Protein AF-A0A9P5JV78-F1 (afdb_monomer_lite)

Foldseek 3Di:
DDDDDDDDDDDDDDDDDDDDDDDDDDDDDDDDDDDDDDDDDDDDPPPVPPPPQPVVNVVVVVVVVVVVVVVVVVVLVVLVVLLVPADPVQRDDPPDDSVSSVVSSVVVVVVVVVVVVVVVVVVVVVVVVVVVVVVVVVVVVVVVVVVVVPDPPPPPPPDDDDDDDDDD

Radius of gyration: 45.65 Å; chains: 1; bounding box: 52×48×174 Å

Secondary structure (DSSP, 8-state):
---------------------------------------------------PPPHHHHHHHHHHHHHHHHHHHHHHHHHHHHHHTS-GGG---TTS-HHHHHHHHHHHHHHHHHHHHHHHHHHHHHHHHHHHHHHHHHHHHHHHHHHHTT------------------

pLDDT: mean 71.85, std 22.96, range [36.19, 98.44]

Organism: NCBI:txid152965

Structure (mmCIF, N/CA/C/O backbone):
data_AF-A0A9P5JV78-F1
#
_entry.id   AF-A0A9P5JV78-F1
#
loop_
_atom_site.group_PDB
_atom_site.id
_atom_site.type_symbol
_atom_site.label_atom_id
_atom_site.label_alt_id
_atom_site.label_comp_id
_atom_site.label_asym_id
_atom_site.label_entity_id
_atom_site.label_seq_id
_atom_site.pdbx_PDB_ins_code
_atom_site.Cartn_x
_atom_site.Cartn_y
_atom_site.Cartn_z
_atom_site.occupancy
_atom_site.B_iso_or_equiv
_atom_site.auth_seq_id
_atom_site.auth_comp_id
_atom_site.auth_asym_id
_atom_site.auth_atom_id
_atom_site.pdbx_PDB_model_num
ATOM 1 N N . MET A 1 1 ? 0.835 28.288 -0.088 1.00 43.12 1 MET A N 1
ATOM 2 C CA . MET A 1 1 ? 0.711 26.902 0.414 1.00 43.12 1 MET A CA 1
ATOM 3 C C . MET A 1 1 ? 1.786 26.704 1.473 1.00 43.12 1 MET A C 1
ATOM 5 O O . MET A 1 1 ? 2.951 26.593 1.125 1.00 43.12 1 MET A O 1
ATOM 9 N N . THR A 1 2 ? 1.430 26.810 2.752 1.00 43.59 2 THR A N 1
ATOM 10 C CA . THR A 1 2 ? 2.361 26.786 3.891 1.00 43.59 2 THR A CA 1
ATOM 11 C C . THR A 1 2 ? 2.423 25.383 4.494 1.00 43.59 2 THR A C 1
ATOM 13 O O . THR A 1 2 ? 1.419 24.860 4.972 1.00 43.59 2 THR A O 1
ATOM 16 N N . ALA A 1 3 ? 3.601 24.761 4.446 1.00 49.38 3 ALA A N 1
ATOM 17 C CA . ALA A 1 3 ? 3.876 23.482 5.089 1.00 49.38 3 ALA A CA 1
ATOM 18 C C . ALA A 1 3 ? 4.189 23.707 6.578 1.00 49.38 3 ALA A C 1
ATOM 20 O O . ALA A 1 3 ? 5.142 24.406 6.913 1.00 49.38 3 ALA A O 1
ATOM 21 N N . PHE A 1 4 ? 3.394 23.110 7.467 1.00 44.16 4 PHE A N 1
ATOM 22 C CA . PHE A 1 4 ? 3.697 23.018 8.896 1.00 44.16 4 PHE A CA 1
ATOM 23 C C . PHE A 1 4 ? 4.466 21.721 9.156 1.00 44.16 4 PHE A C 1
ATOM 25 O O . PHE A 1 4 ? 3.882 20.641 9.229 1.00 44.16 4 PHE A O 1
ATOM 32 N N . ILE A 1 5 ? 5.787 21.834 9.280 1.00 56.41 5 ILE A N 1
ATOM 33 C CA . ILE A 1 5 ? 6.654 20.775 9.799 1.00 56.41 5 ILE A CA 1
ATOM 34 C C . ILE A 1 5 ? 6.775 21.015 11.303 1.00 56.41 5 ILE A C 1
ATOM 36 O O . ILE A 1 5 ? 7.515 21.895 11.734 1.00 56.41 5 ILE A O 1
ATOM 40 N N . ASN A 1 6 ? 6.043 20.243 12.104 1.00 47.56 6 ASN A N 1
ATOM 41 C CA . ASN A 1 6 ? 6.278 20.192 13.542 1.00 47.56 6 ASN A CA 1
ATOM 42 C C . ASN A 1 6 ? 7.232 19.035 13.837 1.00 47.56 6 ASN A C 1
ATOM 44 O O . ASN A 1 6 ? 6.818 17.883 13.965 1.00 47.56 6 ASN A O 1
ATOM 48 N N . SER A 1 7 ? 8.514 19.370 13.940 1.00 47.97 7 SER A N 1
ATOM 49 C CA . SER A 1 7 ? 9.512 18.569 14.640 1.00 47.97 7 SER A CA 1
ATOM 50 C C . SER A 1 7 ? 9.182 18.567 16.134 1.00 47.97 7 SER A C 1
ATOM 52 O O . SER A 1 7 ? 9.011 19.631 16.726 1.00 47.97 7 SER A O 1
ATOM 54 N N . THR A 1 8 ? 9.119 17.394 16.761 1.00 50.38 8 THR A N 1
ATOM 55 C CA . THR A 1 8 ? 9.145 17.269 18.229 1.00 50.38 8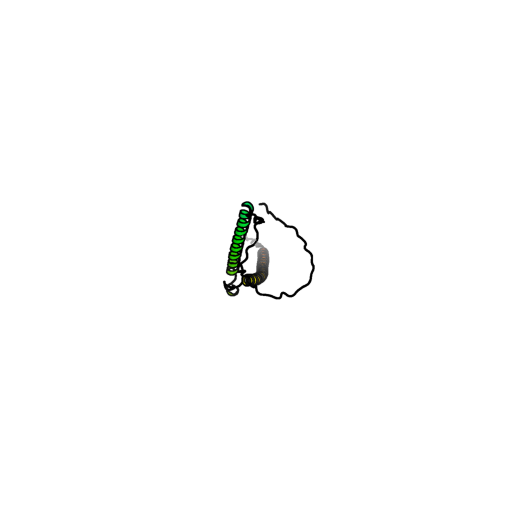 THR A CA 1
ATOM 56 C C . THR A 1 8 ? 10.503 16.740 18.687 1.00 50.38 8 THR A C 1
ATOM 58 O O . THR A 1 8 ? 11.042 15.846 18.029 1.00 50.38 8 THR A O 1
ATOM 61 N N . PRO A 1 9 ? 11.062 17.292 19.780 1.00 49.00 9 PRO A N 1
ATOM 62 C CA . PRO A 1 9 ? 12.412 17.003 20.236 1.00 49.00 9 PRO A CA 1
ATOM 63 C C . PRO A 1 9 ? 12.491 15.634 20.913 1.00 49.00 9 PRO A C 1
ATOM 65 O O . PRO A 1 9 ? 11.502 15.117 21.435 1.00 49.00 9 PRO A O 1
ATOM 68 N N . GLY A 1 10 ? 13.693 15.061 20.876 1.00 44.38 10 GLY A N 1
ATOM 69 C CA . GLY A 1 10 ? 14.031 13.854 21.610 1.00 44.38 10 GLY A CA 1
ATOM 70 C C . GLY A 1 10 ? 13.946 14.082 23.113 1.00 44.38 10 GLY A C 1
ATOM 71 O O . GLY A 1 10 ? 14.395 15.111 23.613 1.00 44.38 10 GLY A O 1
ATOM 72 N N . ASP A 1 11 ? 13.408 13.084 23.804 1.00 39.91 11 ASP A N 1
ATOM 73 C CA . ASP A 1 11 ? 13.566 12.940 25.240 1.00 39.91 11 ASP A CA 1
ATOM 74 C C . ASP A 1 11 ? 14.273 11.613 25.511 1.00 39.91 11 ASP A C 1
ATOM 76 O O . ASP A 1 11 ? 13.813 10.520 25.164 1.00 39.91 11 ASP A O 1
ATOM 80 N N . THR A 1 12 ? 15.464 11.768 26.062 1.00 47.22 12 THR A N 1
ATOM 81 C CA . THR A 1 12 ? 16.342 10.754 26.623 1.00 47.22 12 THR A CA 1
ATOM 82 C C . THR A 1 12 ? 15.670 10.054 27.797 1.00 47.22 12 THR A C 1
ATOM 84 O O . THR A 1 12 ? 15.262 10.717 28.744 1.00 47.22 12 THR A O 1
ATOM 87 N N . HIS A 1 13 ? 15.667 8.720 27.806 1.00 43.78 13 HIS A N 1
ATOM 88 C CA . HIS A 1 13 ? 15.640 7.976 29.062 1.00 43.78 13 HIS A CA 1
ATOM 89 C C . HIS A 1 13 ? 16.625 6.808 29.047 1.00 43.78 13 HIS A C 1
ATOM 91 O O . HIS A 1 13 ? 16.661 5.985 28.134 1.00 43.78 13 HIS A O 1
ATOM 97 N N . ASP A 1 14 ? 17.418 6.829 30.111 1.00 36.47 14 ASP A N 1
ATOM 98 C CA . ASP A 1 14 ? 18.463 5.935 30.571 1.00 36.47 14 ASP A CA 1
ATOM 99 C C . ASP A 1 14 ? 18.354 4.449 30.219 1.00 36.47 14 ASP A C 1
ATOM 101 O O . ASP A 1 14 ? 17.380 3.746 30.488 1.00 36.47 14 ASP A O 1
ATOM 105 N N . SER A 1 15 ? 19.490 3.947 29.749 1.00 46.12 15 SER A N 1
ATOM 106 C CA . SER A 1 15 ? 19.884 2.547 29.732 1.00 46.12 15 SER A CA 1
ATOM 107 C C . SER A 1 15 ? 20.357 2.068 31.114 1.00 46.12 15 SER A C 1
ATOM 109 O O . SER A 1 15 ? 21.439 2.444 31.561 1.00 46.12 15 SER A O 1
ATOM 111 N N . LYS A 1 16 ? 19.567 1.191 31.751 1.00 40.09 16 LYS A N 1
ATOM 112 C CA . LYS A 1 16 ? 19.903 0.170 32.784 1.00 40.09 16 LYS A CA 1
ATOM 113 C C . LYS A 1 16 ? 18.555 -0.470 33.181 1.00 40.09 16 LYS A C 1
ATOM 115 O O . LYS A 1 16 ? 17.596 0.259 33.362 1.00 40.09 16 LYS A O 1
ATOM 120 N N . THR A 1 17 ? 18.313 -1.778 33.257 1.00 40.22 17 THR A N 1
ATOM 121 C CA . THR A 1 17 ? 19.092 -2.903 33.789 1.00 40.22 17 THR A CA 1
ATOM 122 C C . THR A 1 17 ? 18.355 -4.219 33.441 1.00 40.22 17 THR A C 1
ATOM 124 O O . THR A 1 17 ? 17.133 -4.270 33.483 1.00 40.22 17 THR A O 1
ATOM 127 N N . ILE A 1 18 ? 19.127 -5.276 33.158 1.00 39.69 18 ILE A N 1
ATOM 128 C CA . ILE A 1 18 ? 18.987 -6.673 33.634 1.00 39.69 18 ILE A CA 1
ATOM 129 C C . ILE A 1 18 ? 17.634 -7.395 33.425 1.00 39.69 18 ILE A C 1
ATOM 131 O O . ILE A 1 18 ? 16.610 -7.090 34.030 1.00 39.69 18 ILE A O 1
ATOM 135 N N . GLY A 1 19 ? 17.688 -8.462 32.620 1.00 49.03 19 GLY A N 1
ATOM 136 C CA . GLY A 1 19 ? 16.590 -9.393 32.381 1.00 49.03 19 GLY A CA 1
ATOM 137 C C . GLY A 1 19 ? 16.169 -10.210 33.607 1.00 49.03 19 GLY A C 1
ATOM 138 O O . GLY A 1 19 ? 16.992 -10.646 34.408 1.00 49.03 19 GLY A O 1
ATOM 139 N N . VAL A 1 20 ? 14.862 -10.467 33.697 1.00 44.34 20 VAL A N 1
ATOM 140 C CA . VAL A 1 20 ? 14.235 -11.407 34.639 1.00 44.34 20 VAL A CA 1
ATOM 141 C C . VAL A 1 20 ? 13.130 -12.170 33.887 1.00 44.34 20 VAL A C 1
ATOM 143 O O . VAL A 1 20 ? 12.361 -11.547 33.147 1.00 44.34 20 VAL A O 1
ATOM 146 N N . PRO A 1 21 ? 13.020 -13.507 34.020 1.00 50.50 21 PRO A N 1
ATOM 147 C CA . PRO A 1 21 ? 12.065 -14.296 33.254 1.00 50.50 21 PRO A CA 1
ATOM 148 C C . PRO A 1 21 ? 10.629 -14.129 33.772 1.00 50.50 21 PRO A C 1
ATOM 150 O O . PRO A 1 21 ? 10.330 -14.217 34.962 1.00 50.50 21 PRO A O 1
ATOM 153 N N . ARG A 1 22 ? 9.706 -13.933 32.828 1.00 43.00 22 ARG A N 1
ATOM 154 C CA . ARG A 1 22 ? 8.271 -13.717 33.039 1.00 43.00 22 ARG A CA 1
ATOM 155 C C . ARG A 1 22 ? 7.547 -15.044 33.317 1.00 43.00 22 ARG A C 1
ATOM 157 O O . ARG A 1 22 ? 7.049 -15.681 32.391 1.00 43.00 22 ARG A O 1
ATOM 164 N N . ARG A 1 23 ? 7.437 -15.457 34.587 1.00 44.91 23 ARG A N 1
ATOM 165 C CA . ARG A 1 23 ? 6.486 -16.510 35.008 1.00 44.91 23 ARG A CA 1
ATOM 166 C C . ARG A 1 23 ? 5.054 -15.959 34.964 1.00 44.91 23 ARG A C 1
ATOM 168 O O . ARG A 1 23 ? 4.734 -14.980 35.629 1.00 44.91 23 ARG A O 1
ATOM 175 N N . ARG A 1 24 ? 4.193 -16.584 34.155 1.00 55.28 24 ARG A N 1
ATOM 176 C CA . ARG A 1 24 ? 2.749 -16.308 34.067 1.00 55.28 24 ARG A CA 1
ATOM 177 C C . ARG A 1 24 ? 2.024 -16.960 35.249 1.00 55.28 24 ARG A C 1
ATOM 179 O O . ARG A 1 24 ? 2.117 -18.172 35.410 1.00 55.28 24 ARG A O 1
ATOM 186 N N . THR A 1 25 ? 1.249 -16.190 36.007 1.00 51.72 25 THR A N 1
ATOM 187 C CA . THR A 1 25 ? 0.182 -16.707 36.883 1.00 51.72 25 THR A CA 1
ATOM 188 C C . THR A 1 25 ? -1.185 -16.213 36.382 1.00 51.72 25 THR A C 1
ATOM 190 O O . THR A 1 25 ? -1.265 -15.124 35.804 1.00 51.72 25 THR A O 1
ATOM 193 N N . PRO A 1 26 ? -2.261 -17.012 36.521 1.00 49.44 26 PRO A N 1
ATOM 194 C CA . PRO A 1 26 ? -3.597 -16.656 36.043 1.00 49.44 26 PRO A CA 1
ATOM 195 C C . PRO A 1 26 ? -4.304 -15.687 37.013 1.00 49.44 26 PRO A C 1
ATOM 197 O O . PRO A 1 26 ? -4.037 -15.723 38.216 1.00 49.44 26 PRO A O 1
ATOM 200 N N . PRO A 1 27 ? -5.234 -14.832 36.540 1.00 50.34 27 PRO A N 1
ATOM 201 C CA . PRO A 1 27 ? -5.924 -13.884 37.405 1.00 50.34 27 PRO A CA 1
ATOM 202 C C . PRO A 1 27 ? -7.014 -14.592 38.224 1.00 50.34 27 PRO A C 1
ATOM 204 O O . PRO A 1 27 ? -8.099 -14.890 37.725 1.00 50.34 27 PRO A O 1
ATOM 207 N N . THR A 1 28 ? -6.761 -14.836 39.511 1.00 47.31 28 THR A N 1
ATOM 208 C CA . THR A 1 28 ? -7.809 -15.237 40.460 1.00 47.31 28 THR A CA 1
ATOM 209 C C . THR A 1 28 ? -8.733 -14.055 40.752 1.00 47.31 28 THR A C 1
ATOM 211 O O . THR A 1 28 ? -8.374 -13.111 41.456 1.00 47.31 28 THR A O 1
ATOM 214 N N . ARG A 1 29 ? -9.951 -14.130 40.214 1.00 54.12 29 ARG A N 1
ATOM 215 C CA . ARG A 1 29 ? -11.089 -13.249 40.495 1.00 54.12 29 ARG A CA 1
ATOM 216 C C . ARG A 1 29 ? -11.516 -13.406 41.962 1.00 54.12 29 ARG A C 1
ATOM 218 O O . ARG A 1 29 ? -12.263 -14.323 42.287 1.00 54.12 29 ARG A O 1
ATOM 225 N N . LYS A 1 30 ? -11.078 -12.513 42.856 1.00 57.41 30 LYS A N 1
ATOM 226 C CA . LYS A 1 30 ? -11.622 -12.451 44.223 1.00 57.41 30 LYS A CA 1
ATOM 227 C C . LYS A 1 30 ? -12.958 -11.703 44.219 1.00 57.41 30 LYS A C 1
ATOM 229 O O . LYS A 1 30 ? -12.996 -10.479 44.176 1.00 57.41 30 LYS A O 1
ATOM 234 N N . ARG A 1 31 ? -14.063 -12.454 44.267 1.00 55.94 31 ARG A N 1
ATOM 235 C CA . ARG A 1 31 ? -15.332 -11.980 44.845 1.00 55.94 31 ARG A CA 1
ATOM 236 C C . ARG A 1 31 ? -15.124 -11.908 46.363 1.00 55.94 31 ARG A C 1
ATOM 238 O O . ARG A 1 31 ? -14.839 -12.937 46.964 1.00 55.94 31 ARG A O 1
ATOM 245 N N . LYS A 1 32 ? -15.242 -10.729 46.979 1.00 50.78 32 LYS A N 1
ATOM 246 C CA . LYS A 1 32 ? -15.434 -10.617 48.434 1.00 50.78 32 LYS A CA 1
ATOM 247 C C . LYS A 1 32 ? -16.939 -10.545 48.686 1.00 50.78 32 LYS A C 1
ATOM 249 O O . LYS A 1 32 ? -17.545 -9.503 48.487 1.00 50.78 32 LYS A O 1
ATOM 254 N N . ALA A 1 33 ? -17.517 -11.681 49.056 1.00 53.06 33 ALA A N 1
ATOM 255 C CA . ALA A 1 33 ? -18.734 -11.740 49.849 1.00 53.06 33 ALA A CA 1
ATOM 256 C C . ALA A 1 33 ? -18.274 -12.105 51.261 1.00 53.06 33 ALA A C 1
ATOM 258 O O . ALA A 1 33 ? -17.732 -13.190 51.452 1.00 53.06 33 ALA A O 1
ATOM 259 N N . SER A 1 34 ? -18.378 -11.165 52.196 1.00 44.81 34 SER A N 1
ATOM 260 C CA . SER A 1 34 ? -18.298 -11.422 53.635 1.00 44.81 34 SER A CA 1
ATOM 261 C C . SER A 1 34 ? -18.700 -10.140 54.358 1.00 44.81 34 SER A C 1
ATOM 263 O O . SER A 1 34 ? -17.846 -9.371 54.787 1.00 44.81 34 SER A O 1
ATOM 265 N N . GLU A 1 35 ? -20.002 -9.900 54.444 1.00 47.03 35 GLU A N 1
ATOM 266 C CA . GLU A 1 35 ? -20.580 -8.996 55.434 1.00 47.03 35 GLU A CA 1
ATOM 267 C C . GLU A 1 35 ? -21.592 -9.829 56.218 1.00 47.03 35 GLU A C 1
ATOM 269 O O . GLU A 1 35 ? -22.734 -10.022 55.813 1.00 47.03 35 GLU A O 1
ATOM 274 N N . MET A 1 36 ? -21.105 -10.444 57.289 1.00 55.19 36 MET A N 1
ATOM 275 C CA . MET A 1 36 ? -21.928 -11.032 58.328 1.00 55.19 36 MET A CA 1
ATOM 276 C C . MET A 1 36 ? -21.292 -10.674 59.668 1.00 55.19 36 MET A C 1
ATOM 278 O O . MET A 1 36 ? -20.165 -11.077 59.943 1.00 55.19 36 MET A O 1
ATOM 282 N N . LEU A 1 37 ? -22.102 -9.979 60.472 1.00 48.78 37 LEU A N 1
ATOM 283 C CA . LEU A 1 37 ? -22.044 -9.813 61.927 1.00 48.78 37 LEU A CA 1
ATOM 284 C C . LEU A 1 37 ? -21.088 -8.753 62.492 1.00 48.78 37 LEU A C 1
ATOM 286 O O . LEU A 1 37 ? -19.875 -8.835 62.345 1.00 48.78 37 LEU A O 1
ATOM 290 N N . GLY A 1 38 ? -21.667 -7.862 63.303 1.00 36.38 38 GLY A N 1
ATOM 291 C CA . GLY A 1 38 ? -21.007 -7.389 64.521 1.00 36.38 38 GLY A CA 1
ATOM 292 C C . GLY A 1 38 ? -21.143 -5.899 64.794 1.00 36.38 38 GLY A C 1
ATOM 293 O O . GLY A 1 38 ? -20.406 -5.099 64.239 1.00 36.38 38 GLY A O 1
ATOM 294 N N . ALA A 1 39 ? -22.065 -5.553 65.688 1.00 49.94 39 ALA A N 1
ATOM 295 C C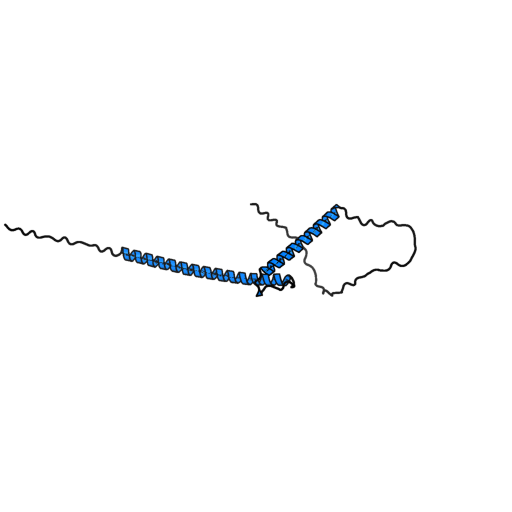A . ALA A 1 39 ? -22.286 -4.223 66.242 1.00 49.94 39 ALA A CA 1
ATOM 296 C C . ALA A 1 39 ? -21.033 -3.595 66.890 1.00 49.94 39 ALA A C 1
ATOM 298 O O . ALA A 1 39 ? -20.288 -4.279 67.590 1.00 49.94 39 ALA A O 1
ATOM 299 N N . GLY A 1 40 ? -20.876 -2.273 66.747 1.00 37.84 40 GLY A N 1
ATOM 300 C CA . GLY A 1 40 ? -19.942 -1.490 67.558 1.00 37.84 40 GLY A CA 1
ATOM 301 C C . GLY A 1 40 ? -19.748 -0.037 67.109 1.00 37.84 40 GLY A C 1
ATOM 302 O O . GLY A 1 40 ? -19.030 0.219 66.151 1.00 37.84 40 GLY A O 1
ATOM 303 N N . THR A 1 41 ? -20.268 0.893 67.922 1.00 36.19 41 THR A N 1
ATOM 304 C CA . THR A 1 41 ? -19.869 2.314 68.111 1.00 36.19 41 THR A CA 1
ATOM 305 C C . THR A 1 41 ? -20.256 3.390 67.065 1.00 36.19 41 THR A C 1
ATOM 307 O O . THR A 1 41 ? -19.929 3.256 65.889 1.00 36.19 41 THR A O 1
ATOM 310 N N . PRO A 1 42 ? -20.896 4.509 67.491 1.00 48.75 42 PRO A N 1
ATOM 311 C CA . PRO A 1 42 ? -21.182 5.665 66.645 1.00 48.75 42 PRO A CA 1
ATOM 312 C C . PRO A 1 42 ? -20.004 6.649 66.691 1.00 48.75 42 PRO A C 1
ATOM 314 O O . PRO A 1 42 ? -19.597 7.075 67.769 1.00 48.75 42 PRO A O 1
ATOM 317 N N . GLY A 1 43 ? -19.467 7.037 65.537 1.00 41.41 43 GLY A N 1
ATOM 318 C CA . GLY A 1 43 ? -18.484 8.122 65.475 1.00 41.41 43 GLY A CA 1
ATOM 319 C C . GLY A 1 43 ? -17.340 7.863 64.511 1.00 41.41 43 GLY A C 1
ATOM 320 O O . GLY A 1 43 ? -16.285 7.390 64.910 1.00 41.41 43 GLY A O 1
ATOM 321 N N . SER A 1 44 ? -17.566 8.195 63.244 1.00 38.22 44 SER A N 1
ATOM 322 C CA . SER A 1 44 ? -16.597 8.808 62.327 1.00 38.22 44 SER A CA 1
ATOM 323 C C . SER A 1 44 ? -17.263 8.805 60.955 1.00 38.22 44 SER A C 1
ATOM 325 O O . SER A 1 44 ? -17.107 7.898 60.138 1.00 38.22 44 SER A O 1
ATOM 327 N N . GLU A 1 45 ? -18.092 9.821 60.736 1.00 46.41 45 GLU A N 1
ATOM 328 C CA . GLU A 1 45 ? -18.481 10.260 59.400 1.00 46.41 45 GLU A CA 1
ATOM 329 C C . GLU A 1 45 ? -17.243 10.882 58.733 1.00 46.41 45 GLU A C 1
ATOM 331 O O . GLU A 1 45 ? -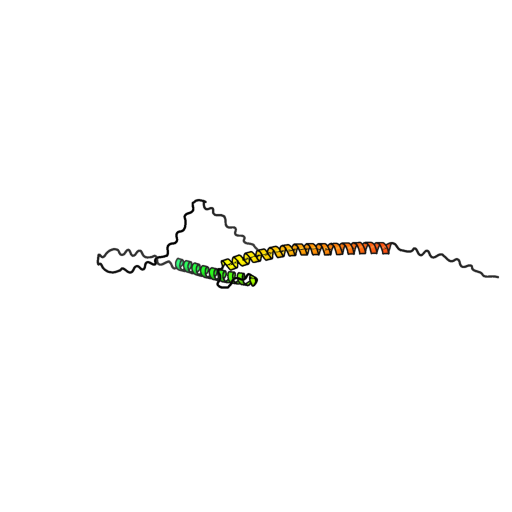17.172 12.083 58.537 1.00 46.41 45 GLU A O 1
ATOM 336 N N . ASP A 1 46 ? -16.250 10.063 58.398 1.00 44.34 46 ASP A N 1
ATOM 337 C CA . ASP A 1 46 ? -15.269 10.384 57.364 1.00 44.34 46 ASP A CA 1
ATOM 338 C C . ASP A 1 46 ? -15.408 9.326 56.270 1.00 44.34 46 ASP A C 1
ATOM 340 O O . ASP A 1 46 ? -14.485 8.603 55.885 1.00 44.34 46 ASP A O 1
ATOM 344 N N . ARG A 1 47 ? -16.627 9.258 55.713 1.00 48.69 47 ARG A N 1
ATOM 345 C CA . ARG A 1 47 ? -16.779 8.968 54.288 1.00 48.69 47 ARG A CA 1
ATOM 346 C C . ARG A 1 47 ? -15.993 10.058 53.576 1.00 48.69 47 ARG A C 1
ATOM 348 O O . ARG A 1 47 ? -16.546 11.101 53.244 1.00 48.69 47 ARG A O 1
ATOM 355 N N . VAL A 1 48 ? -14.699 9.805 53.376 1.00 45.72 48 VAL A N 1
ATOM 356 C CA . VAL A 1 48 ? -13.852 10.531 52.438 1.00 45.72 48 VAL A CA 1
ATOM 357 C C . VAL A 1 48 ? -14.659 10.597 51.158 1.00 45.72 48 VAL A C 1
ATOM 359 O O . VAL A 1 48 ? -14.847 9.584 50.478 1.00 45.72 48 VAL A O 1
ATOM 362 N N . LEU A 1 49 ? -15.235 11.776 50.931 1.00 49.69 49 LEU A N 1
ATOM 363 C CA . LEU A 1 49 ? -16.020 12.115 49.768 1.00 49.69 49 LEU A CA 1
ATOM 364 C C . LEU A 1 49 ? -15.155 11.707 48.590 1.00 49.69 49 LEU A C 1
ATOM 366 O O . LEU A 1 49 ? -14.137 12.339 48.314 1.00 49.69 49 LEU A O 1
ATOM 370 N N . SER A 1 50 ? -15.508 10.590 47.950 1.00 54.28 50 SER A N 1
ATOM 371 C CA . SER A 1 50 ? -14.989 10.284 46.629 1.00 54.28 50 SER A CA 1
ATOM 372 C C . SER A 1 50 ? -15.314 11.534 45.826 1.00 54.28 50 SER A C 1
ATOM 374 O O . SER A 1 50 ? -16.506 11.838 45.726 1.00 54.28 50 SER A O 1
ATOM 376 N N . PRO A 1 51 ? -14.318 12.328 45.386 1.00 65.88 51 PRO A N 1
ATOM 377 C CA . PRO A 1 51 ? -14.626 13.581 44.732 1.00 65.88 51 PRO A CA 1
ATOM 378 C C . PRO A 1 51 ? -15.441 13.203 43.507 1.00 65.88 51 PRO A C 1
ATOM 380 O O . PRO A 1 51 ? -14.930 12.520 42.614 1.00 65.88 51 PRO A O 1
ATOM 383 N N . GLU A 1 52 ? -16.725 13.564 43.519 1.00 64.56 52 GLU A N 1
ATOM 384 C CA . GLU A 1 52 ? -17.586 13.498 42.348 1.00 64.56 52 GLU A CA 1
ATOM 385 C C . GLU A 1 52 ? -16.763 14.143 41.230 1.00 64.56 52 GLU A C 1
ATOM 387 O O . GLU A 1 52 ? -16.301 15.281 41.394 1.00 64.56 52 GLU A O 1
ATOM 392 N N . PRO A 1 53 ? -16.406 13.387 40.176 1.00 63.09 53 PRO A N 1
ATOM 393 C CA . PRO A 1 53 ? -15.491 13.891 39.174 1.00 63.09 53 PRO A CA 1
ATOM 394 C C . PRO A 1 53 ? -16.134 15.141 38.603 1.00 63.09 53 PRO A C 1
ATOM 396 O O . PRO A 1 53 ? -17.213 15.055 38.018 1.00 63.09 53 PRO A O 1
ATOM 399 N N . SER A 1 54 ? -15.479 16.287 38.797 1.00 77.62 54 SER A N 1
ATOM 400 C CA . SER A 1 54 ? -16.020 17.570 38.365 1.00 77.62 54 SER A CA 1
ATOM 401 C C . SER A 1 54 ? -16.490 17.462 36.915 1.00 77.62 54 SER A C 1
ATOM 403 O O . SER A 1 54 ? -15.893 16.745 36.099 1.00 77.62 54 SER A O 1
ATOM 405 N N . GLU A 1 55 ? -17.570 18.157 36.559 1.00 77.94 55 GLU A N 1
ATOM 406 C CA . GLU A 1 55 ? -18.140 18.051 35.212 1.00 77.94 55 GLU A CA 1
ATOM 407 C C . GLU A 1 55 ? -17.095 18.288 34.104 1.00 77.94 55 GLU A C 1
ATOM 409 O O . GLU A 1 55 ? -17.186 17.722 33.010 1.00 77.94 55 GLU A O 1
ATOM 414 N N . SER A 1 56 ? -16.067 19.094 34.391 1.00 80.38 56 SER A N 1
ATOM 415 C CA . SER A 1 56 ? -14.931 19.341 33.503 1.00 80.38 56 SER A CA 1
ATOM 416 C C . SER A 1 56 ? -14.047 18.098 33.308 1.00 80.38 56 SER A C 1
ATOM 418 O O . SER A 1 56 ? -13.678 17.776 32.171 1.00 80.38 56 SER A O 1
ATOM 420 N N . GLU A 1 57 ? -13.765 17.329 34.363 1.00 88.06 57 GLU A N 1
ATOM 421 C CA . GLU A 1 57 ? -13.082 16.040 34.257 1.00 88.06 57 GLU A CA 1
ATOM 422 C C . GLU A 1 57 ? -13.922 14.990 33.531 1.00 88.06 57 GLU A C 1
ATOM 424 O O . GLU A 1 57 ? -13.385 14.229 32.716 1.00 88.06 57 GLU A O 1
ATOM 429 N N . ALA A 1 58 ? -15.227 14.938 33.803 1.00 89.88 58 ALA A N 1
ATOM 430 C CA . ALA A 1 58 ? -16.140 14.004 33.152 1.00 89.88 58 ALA A CA 1
ATOM 431 C C . ALA A 1 58 ? -16.184 14.246 31.632 1.00 89.88 58 ALA A C 1
ATOM 433 O O . ALA A 1 58 ? -15.993 13.309 30.845 1.00 89.88 58 ALA A O 1
ATOM 434 N N . LYS A 1 59 ? -16.304 15.512 31.206 1.00 93.00 59 LYS A N 1
ATOM 435 C CA . LYS A 1 59 ? -16.246 15.928 29.792 1.00 93.00 59 LYS A CA 1
ATOM 436 C C . LYS A 1 59 ? -14.898 15.581 29.147 1.00 93.00 59 LYS A C 1
ATOM 438 O O . LYS A 1 59 ? -14.864 15.029 28.043 1.00 93.00 59 LYS A O 1
ATOM 443 N N . LYS A 1 60 ? -13.774 15.808 29.841 1.00 95.00 60 LYS A N 1
ATOM 444 C CA . LYS A 1 60 ? -12.427 15.440 29.355 1.00 95.00 60 LYS A CA 1
ATOM 445 C C . LYS A 1 60 ? -12.269 13.924 29.183 1.00 95.00 60 LYS A C 1
ATOM 447 O O . LYS A 1 60 ? -11.769 13.467 28.150 1.00 95.00 60 LYS A O 1
ATOM 452 N N . LYS A 1 61 ? -12.723 13.130 30.158 1.00 94.88 61 LYS A N 1
ATOM 453 C CA . LYS A 1 61 ? -12.713 11.655 30.107 1.00 94.88 61 LYS A CA 1
ATOM 454 C C . LYS A 1 61 ? -13.598 11.138 28.969 1.00 94.88 61 LYS A C 1
ATOM 456 O O . LYS A 1 61 ? -13.183 10.224 28.253 1.00 94.88 61 LYS A O 1
ATOM 461 N N . TYR A 1 62 ? -14.769 11.742 28.758 1.00 94.88 62 TYR A N 1
ATOM 462 C CA . TYR A 1 62 ? -15.658 11.418 27.642 1.00 94.88 62 TYR A CA 1
ATOM 463 C C . TYR A 1 62 ? -15.003 11.701 26.285 1.00 94.88 62 TYR A C 1
ATOM 465 O O . TYR A 1 62 ? -14.889 10.787 25.468 1.00 94.88 62 TYR A O 1
ATOM 473 N N . LYS A 1 63 ? -14.470 12.913 26.074 1.00 97.44 63 LYS A N 1
ATOM 474 C CA . LYS A 1 63 ? -13.760 13.279 24.835 1.00 97.44 63 LYS A CA 1
ATOM 475 C C . LYS A 1 63 ? -12.593 12.331 24.556 1.00 97.44 63 LYS A C 1
ATOM 477 O O . LYS A 1 63 ? -12.447 11.845 23.438 1.00 97.44 63 LYS A O 1
ATOM 482 N N . LYS A 1 64 ? -11.804 11.981 25.580 1.00 97.56 64 LYS A N 1
ATOM 483 C CA . LYS A 1 64 ? -10.721 10.992 25.453 1.00 97.56 64 LYS A CA 1
ATOM 484 C C . LYS A 1 64 ? -11.249 9.622 25.017 1.00 97.56 64 LYS A C 1
ATOM 486 O O . LYS A 1 64 ? -10.694 9.026 24.098 1.00 97.56 64 LYS A O 1
ATOM 491 N N . LYS A 1 65 ? -12.325 9.123 25.635 1.00 97.56 65 LYS A N 1
ATOM 492 C CA . LYS A 1 65 ? -12.955 7.846 25.248 1.00 97.56 65 LYS A CA 1
ATOM 493 C C . LYS A 1 65 ? -13.474 7.881 23.810 1.00 97.56 65 LYS A C 1
ATOM 495 O O . LYS A 1 65 ? -13.283 6.908 23.084 1.00 97.56 65 LYS A O 1
ATOM 500 N N . MET A 1 66 ? -14.095 8.984 23.401 1.00 97.94 66 MET A N 1
ATOM 501 C CA . MET A 1 66 ? -14.592 9.179 22.040 1.00 97.94 66 MET A CA 1
ATOM 502 C C . MET A 1 66 ? -13.445 9.165 21.022 1.00 97.94 66 MET A C 1
ATOM 504 O O . MET A 1 66 ? -13.490 8.393 20.067 1.00 97.94 66 MET A O 1
ATOM 508 N N . ASN A 1 67 ? -12.367 9.906 21.282 1.00 98.06 67 ASN A N 1
ATOM 509 C CA . ASN A 1 67 ? -11.183 9.923 20.420 1.00 98.06 67 ASN A CA 1
ATOM 510 C C . ASN A 1 67 ? -10.542 8.534 20.297 1.00 98.06 67 ASN A C 1
ATOM 512 O O . ASN A 1 67 ? -10.180 8.112 19.203 1.00 98.06 67 ASN A O 1
ATOM 516 N N . VAL A 1 68 ? -10.457 7.778 21.398 1.00 98.25 68 VAL A N 1
ATOM 517 C CA . VAL A 1 68 ? -9.946 6.398 21.370 1.00 98.25 68 VAL A CA 1
ATOM 518 C C . VAL A 1 68 ? -10.833 5.487 20.517 1.00 98.25 68 VAL A C 1
ATOM 520 O O . VAL A 1 68 ? -10.310 4.633 19.804 1.00 98.25 68 VAL A O 1
ATOM 523 N N . ARG A 1 69 ? -12.163 5.644 20.562 1.00 98.12 69 ARG A N 1
ATOM 524 C CA . ARG A 1 69 ? -13.074 4.882 19.690 1.00 98.12 69 ARG A CA 1
ATOM 525 C C . ARG A 1 69 ? -12.848 5.221 18.221 1.00 98.12 69 ARG A C 1
ATOM 527 O O . ARG A 1 69 ? -12.737 4.299 17.420 1.00 98.12 69 ARG A O 1
ATOM 534 N N . HIS A 1 70 ? -12.727 6.506 17.895 1.00 98.44 70 HIS A N 1
ATOM 535 C CA . HIS A 1 70 ? -12.479 6.947 16.525 1.00 98.44 70 HIS A CA 1
ATOM 536 C C . HIS A 1 70 ? -11.152 6.400 15.986 1.00 98.44 70 HIS A C 1
ATOM 538 O O . HIS A 1 70 ? -11.134 5.776 14.931 1.00 98.44 70 HIS A O 1
ATOM 544 N N . TYR A 1 71 ? -10.077 6.498 16.773 1.00 98.25 71 TYR A N 1
ATOM 545 C CA . TYR A 1 71 ? -8.777 5.930 16.410 1.00 98.25 71 TYR A CA 1
ATOM 546 C C . TYR A 1 71 ? -8.844 4.413 16.175 1.00 98.25 71 TYR A C 1
ATOM 548 O O . TYR A 1 71 ? -8.267 3.886 15.226 1.00 98.25 71 TYR A O 1
ATOM 556 N N . ARG A 1 72 ? -9.582 3.679 17.019 1.00 97.94 72 ARG A N 1
ATOM 557 C CA . ARG A 1 72 ? -9.765 2.229 16.847 1.00 97.94 72 ARG A CA 1
ATOM 558 C C . ARG A 1 72 ? -10.550 1.882 15.584 1.00 97.94 72 ARG A C 1
ATOM 560 O O . ARG A 1 72 ? -10.219 0.875 14.964 1.00 97.94 72 ARG A O 1
ATOM 567 N N . ALA A 1 73 ? -11.562 2.675 15.236 1.00 97.94 73 ALA A N 1
ATOM 568 C CA . ALA A 1 73 ? -12.331 2.504 14.007 1.00 97.94 73 ALA A CA 1
ATOM 569 C C . ALA A 1 73 ? -11.448 2.761 12.778 1.00 97.94 73 ALA A C 1
ATOM 571 O O . ALA A 1 73 ? -11.283 1.859 11.965 1.00 97.94 73 ALA A O 1
ATOM 572 N N . GLN A 1 74 ? -10.741 3.895 12.735 1.00 97.94 74 GLN A N 1
ATOM 573 C CA . GLN A 1 74 ? -9.789 4.208 11.662 1.00 97.94 74 GLN A CA 1
ATOM 574 C C . GLN A 1 74 ? -8.727 3.113 11.488 1.00 97.94 74 GLN A C 1
ATOM 576 O O . GLN A 1 74 ? -8.467 2.664 10.379 1.00 97.94 74 GLN A O 1
ATOM 581 N N . ASN A 1 75 ? -8.152 2.610 12.585 1.00 97.00 75 ASN A N 1
ATOM 582 C CA . ASN A 1 75 ? -7.172 1.521 12.534 1.00 97.00 75 ASN A CA 1
ATOM 583 C C . ASN A 1 75 ? -7.788 0.146 12.189 1.00 97.00 75 ASN A C 1
ATOM 585 O O . ASN A 1 75 ? -7.076 -0.827 11.933 1.00 97.00 75 ASN A O 1
ATOM 589 N N . LYS A 1 76 ? -9.111 -0.012 12.262 1.00 95.94 76 LYS A N 1
ATOM 590 C CA . LYS A 1 76 ? -9.795 -1.198 11.733 1.00 95.94 76 LYS A CA 1
ATOM 591 C C . LYS A 1 76 ? -9.943 -1.064 10.218 1.00 95.94 76 LYS A C 1
ATOM 593 O O . LYS A 1 76 ? -9.577 -1.992 9.501 1.00 95.94 76 LYS A O 1
ATOM 598 N N . ASP A 1 77 ? -10.395 0.096 9.760 1.00 97.00 77 ASP A N 1
ATOM 599 C CA . ASP A 1 77 ? -10.635 0.372 8.346 1.00 97.00 77 ASP A CA 1
ATOM 600 C C . ASP A 1 77 ? -9.322 0.356 7.555 1.0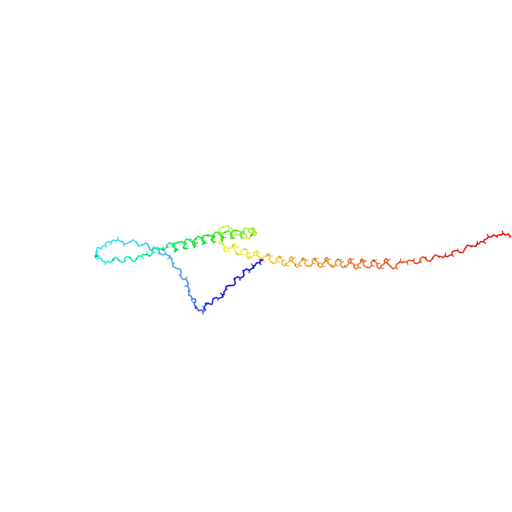0 97.00 77 ASP A C 1
ATOM 602 O O . ASP A 1 77 ? -9.221 -0.345 6.553 1.00 97.00 77 ASP A O 1
ATOM 606 N N . ALA A 1 78 ? -8.266 0.993 8.072 1.00 97.00 78 ALA A N 1
ATOM 607 C CA . ALA A 1 78 ? -6.938 0.992 7.457 1.00 97.00 78 ALA A CA 1
ATOM 608 C C . ALA A 1 78 ? -6.356 -0.423 7.293 1.00 97.00 78 ALA A C 1
ATOM 610 O O . ALA A 1 78 ? -5.780 -0.745 6.259 1.00 97.00 78 ALA A O 1
ATOM 611 N N . MET A 1 79 ? -6.536 -1.302 8.285 1.00 96.62 79 MET A N 1
ATOM 612 C CA . MET A 1 79 ? -6.072 -2.693 8.184 1.00 96.62 79 MET A CA 1
ATOM 613 C C . MET A 1 79 ? -6.882 -3.510 7.175 1.00 96.62 79 MET A C 1
ATOM 615 O O . MET A 1 79 ? -6.347 -4.445 6.585 1.00 96.62 79 MET A O 1
ATOM 619 N N . THR A 1 80 ? -8.155 -3.163 6.990 1.00 95.44 80 THR A N 1
ATOM 620 C CA . THR A 1 80 ? -9.021 -3.790 5.986 1.00 95.44 80 THR A CA 1
ATOM 621 C C . THR A 1 80 ? -8.578 -3.359 4.590 1.00 95.44 80 THR A C 1
ATOM 623 O O . THR A 1 80 ? -8.251 -4.209 3.772 1.00 95.44 80 THR A O 1
ATOM 626 N N . GLN A 1 81 ? -8.397 -2.053 4.371 1.00 96.88 81 GLN A N 1
ATOM 627 C CA . GLN A 1 81 ? -7.868 -1.507 3.117 1.00 96.88 81 GLN A CA 1
ATOM 628 C C . GLN A 1 81 ? -6.496 -2.090 2.764 1.00 96.88 81 GLN A C 1
ATOM 630 O O . GLN A 1 81 ? -6.268 -2.484 1.623 1.00 96.88 81 GLN A O 1
ATOM 635 N N . LEU A 1 82 ? -5.593 -2.196 3.747 1.00 96.81 82 LEU A N 1
ATOM 636 C CA . LEU A 1 82 ? -4.277 -2.795 3.536 1.00 96.81 82 LEU A CA 1
ATOM 637 C C . LEU A 1 82 ? -4.391 -4.243 3.055 1.00 96.81 82 LEU A C 1
ATOM 639 O O . LEU A 1 82 ? -3.656 -4.641 2.162 1.00 96.81 82 LEU A O 1
ATOM 643 N N . ARG A 1 83 ? -5.313 -5.024 3.628 1.00 96.62 83 ARG A N 1
ATOM 644 C CA . ARG A 1 83 ? -5.565 -6.411 3.222 1.00 96.62 83 ARG A CA 1
ATOM 645 C C . ARG A 1 83 ? -6.129 -6.490 1.806 1.00 96.62 83 ARG A C 1
ATOM 647 O O . ARG A 1 83 ? -5.721 -7.354 1.032 1.00 96.62 83 ARG A O 1
ATOM 654 N N . ASP A 1 84 ? -7.056 -5.606 1.475 1.00 95.88 84 ASP A N 1
ATOM 655 C CA . ASP A 1 84 ? -7.730 -5.611 0.180 1.00 95.88 84 ASP A CA 1
ATOM 656 C C . ASP A 1 84 ? -6.782 -5.185 -0.951 1.00 95.88 84 ASP A C 1
ATOM 658 O O . ASP A 1 84 ? -6.872 -5.719 -2.054 1.00 95.88 84 ASP A O 1
ATOM 662 N N . ALA A 1 85 ? -5.797 -4.332 -0.659 1.00 96.94 85 ALA A N 1
ATOM 663 C CA . ALA A 1 85 ? -4.733 -3.963 -1.593 1.00 96.94 85 ALA A CA 1
ATOM 664 C C . ALA A 1 85 ? -3.723 -5.094 -1.885 1.00 96.94 85 ALA A C 1
ATOM 666 O O . ALA A 1 85 ? -2.954 -4.987 -2.840 1.00 96.94 85 ALA A O 1
ATOM 667 N N . LEU A 1 86 ? -3.696 -6.166 -1.081 1.00 97.06 86 LEU A N 1
ATOM 668 C CA . LEU A 1 86 ? -2.807 -7.305 -1.327 1.00 97.06 86 LEU A CA 1
ATOM 669 C C . LEU A 1 86 ? -3.314 -8.176 -2.478 1.00 97.06 86 LEU A C 1
ATOM 671 O O . LEU A 1 86 ? -4.528 -8.375 -2.599 1.00 97.06 86 LEU A O 1
ATOM 675 N N . PRO A 1 87 ? -2.399 -8.771 -3.266 1.00 97.12 87 PRO A N 1
ATOM 676 C CA . PRO A 1 87 ? -2.771 -9.761 -4.262 1.00 97.12 87 PRO A CA 1
ATOM 677 C C . PRO A 1 87 ? -3.359 -11.004 -3.582 1.00 97.12 87 PRO A C 1
ATOM 679 O O . PRO A 1 87 ? -3.004 -11.338 -2.450 1.00 97.12 87 PRO A O 1
ATOM 682 N N . GLU A 1 88 ? -4.246 -11.715 -4.281 1.00 94.88 88 GLU A N 1
ATOM 683 C CA . GLU A 1 88 ? -5.056 -12.798 -3.697 1.00 94.88 88 GLU A CA 1
ATOM 684 C C . GLU A 1 88 ? -4.226 -13.877 -2.995 1.00 94.88 88 GLU A C 1
ATOM 686 O O . GLU A 1 88 ? -4.544 -14.269 -1.876 1.00 94.88 88 GLU A O 1
ATOM 691 N N . HIS A 1 89 ? -3.123 -14.301 -3.610 1.00 93.75 89 HIS A N 1
ATOM 692 C CA . HIS A 1 89 ? -2.251 -15.349 -3.077 1.00 93.75 89 HIS A CA 1
ATOM 693 C C . HIS A 1 89 ? -1.468 -14.931 -1.817 1.00 93.75 89 HIS A C 1
ATOM 695 O O . HIS A 1 89 ? -0.959 -15.790 -1.100 1.00 93.75 89 HIS A O 1
ATOM 701 N N . MET A 1 90 ? -1.370 -13.628 -1.527 1.00 94.31 90 MET A N 1
ATOM 702 C CA . MET A 1 90 ? -0.738 -13.096 -0.311 1.00 94.31 90 MET A CA 1
ATOM 703 C C . MET A 1 90 ? -1.751 -12.550 0.687 1.00 94.31 90 MET A C 1
ATOM 705 O O . MET A 1 90 ? -1.361 -12.122 1.772 1.00 94.31 90 MET A O 1
ATOM 709 N N . ARG A 1 91 ? -3.037 -12.516 0.330 1.00 95.56 91 ARG A N 1
ATOM 710 C CA . ARG A 1 91 ? -4.077 -11.903 1.143 1.00 95.56 91 ARG A CA 1
ATOM 711 C C . ARG A 1 91 ? -4.420 -12.820 2.322 1.00 95.56 91 ARG A C 1
ATOM 713 O O . ARG A 1 91 ? -5.004 -13.885 2.119 1.00 95.56 91 ARG A O 1
ATOM 720 N N . PRO A 1 92 ? -4.139 -12.420 3.574 1.00 93.75 92 PRO A N 1
ATOM 721 C CA . PRO A 1 92 ? -4.458 -13.263 4.718 1.00 93.75 92 PRO A CA 1
ATOM 722 C C . PRO A 1 92 ? -5.976 -13.367 4.933 1.00 93.75 92 PRO A C 1
ATOM 724 O O . PRO A 1 92 ? -6.686 -12.390 4.675 1.00 93.75 92 PRO A O 1
ATOM 727 N N . PRO A 1 93 ? -6.502 -14.491 5.461 1.00 92.00 93 PRO A N 1
ATOM 728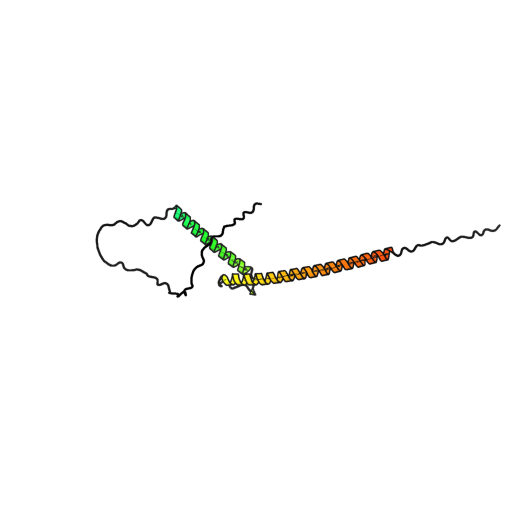 C CA . PRO A 1 93 ? -7.911 -14.638 5.836 1.00 92.00 93 PRO A CA 1
ATOM 729 C C . PRO A 1 93 ? -8.397 -13.562 6.817 1.00 92.00 93 PRO A C 1
ATOM 731 O O . PRO A 1 93 ? -7.628 -13.053 7.628 1.00 92.00 93 PRO A O 1
ATOM 734 N N . GLU A 1 94 ? -9.693 -13.234 6.796 1.00 87.31 94 GLU A N 1
ATOM 735 C CA . GLU A 1 94 ? -10.205 -12.013 7.460 1.00 87.31 94 GLU A CA 1
ATOM 736 C C . GLU A 1 94 ? -10.091 -12.096 8.982 1.00 87.31 94 GLU A C 1
ATOM 738 O O . GLU A 1 94 ? -9.873 -11.107 9.674 1.00 87.31 94 GLU A O 1
ATOM 743 N N . ARG A 1 95 ? -10.187 -13.321 9.501 1.00 89.44 95 ARG A N 1
ATOM 744 C CA . ARG A 1 95 ? -10.108 -13.621 10.929 1.00 89.44 95 ARG A CA 1
ATOM 745 C C . ARG A 1 95 ? -8.673 -13.751 11.447 1.00 89.44 95 ARG A C 1
ATOM 747 O O . ARG A 1 95 ? -8.500 -14.012 12.637 1.00 89.44 95 ARG A O 1
ATOM 754 N N . GLN A 1 96 ? -7.650 -13.611 10.599 1.00 88.81 96 GLN A N 1
ATOM 755 C CA . GLN A 1 96 ? -6.264 -13.663 11.063 1.00 88.81 96 GLN A CA 1
ATOM 756 C C . GLN A 1 96 ? -5.863 -12.413 11.848 1.00 88.81 96 GLN A C 1
ATOM 758 O O . GLN A 1 96 ? -6.453 -11.336 11.746 1.00 88.81 96 GLN A O 1
ATOM 763 N N . ALA A 1 97 ? -4.812 -12.567 12.654 1.00 92.50 97 ALA A N 1
ATOM 764 C CA . ALA A 1 97 ? -4.232 -11.457 13.386 1.00 92.50 97 ALA A CA 1
ATOM 765 C C . ALA A 1 97 ? -3.706 -10.381 12.422 1.00 92.50 97 ALA A C 1
ATOM 767 O O . ALA A 1 97 ? -3.063 -10.684 11.418 1.00 92.50 97 ALA A O 1
ATOM 768 N N . LYS A 1 98 ? -3.900 -9.110 12.795 1.00 94.06 98 LYS A N 1
ATOM 769 C CA . LYS A 1 98 ? -3.460 -7.931 12.026 1.00 94.06 98 LYS A CA 1
ATOM 770 C C . LYS A 1 98 ? -1.984 -7.982 11.609 1.00 94.06 98 LYS A C 1
ATOM 772 O O . LYS A 1 98 ? -1.647 -7.507 10.533 1.00 94.06 98 LYS A O 1
ATOM 777 N N . ALA A 1 99 ? -1.130 -8.600 12.427 1.00 95.81 99 ALA A N 1
ATOM 778 C CA . ALA A 1 99 ? 0.292 -8.766 12.137 1.00 95.81 99 ALA A CA 1
ATOM 779 C C . ALA A 1 99 ? 0.557 -9.494 10.807 1.00 95.81 99 ALA A C 1
ATOM 781 O O . ALA A 1 99 ? 1.473 -9.111 10.088 1.00 95.81 99 ALA A O 1
ATOM 782 N N . TYR A 1 100 ? -0.260 -10.486 10.436 1.00 96.25 100 TYR A N 1
ATOM 783 C CA . TYR A 1 100 ? -0.089 -11.206 9.169 1.00 96.25 100 TYR A CA 1
ATOM 784 C C . TYR A 1 100 ? -0.394 -10.330 7.955 1.00 96.25 100 TYR A C 1
ATOM 786 O O . TYR A 1 100 ? 0.305 -10.427 6.949 1.00 96.25 100 TYR A O 1
ATOM 794 N N . VAL A 1 101 ? -1.385 -9.439 8.056 1.00 96.75 101 VAL A N 1
ATOM 795 C CA . VAL A 1 101 ? -1.679 -8.447 7.007 1.00 96.75 101 VAL A CA 1
ATOM 796 C C . VAL A 1 101 ? -0.491 -7.508 6.832 1.00 96.75 101 VAL A C 1
ATOM 798 O O . VAL A 1 101 ? -0.046 -7.294 5.710 1.00 96.75 101 VAL A O 1
ATOM 801 N N . THR A 1 102 ? 0.084 -7.017 7.932 1.00 97.19 102 THR A N 1
ATOM 802 C CA . THR A 1 102 ? 1.276 -6.160 7.887 1.00 97.19 102 THR A CA 1
ATOM 803 C C . THR A 1 102 ? 2.484 -6.878 7.283 1.00 97.19 102 THR A C 1
ATOM 805 O O . THR A 1 102 ? 3.135 -6.323 6.406 1.00 97.19 102 THR A O 1
ATOM 808 N N . LEU A 1 103 ? 2.775 -8.114 7.700 1.00 97.44 103 LEU A N 1
ATOM 809 C CA . LEU A 1 103 ? 3.901 -8.889 7.164 1.00 97.44 103 LEU A CA 1
ATOM 810 C C . LEU A 1 103 ? 3.737 -9.192 5.671 1.00 97.44 103 LEU A C 1
ATOM 812 O O . LEU A 1 103 ? 4.690 -9.057 4.908 1.00 97.44 103 LEU A O 1
ATOM 816 N N . SER A 1 104 ? 2.526 -9.558 5.250 1.00 97.50 104 SER A N 1
ATOM 817 C CA . SER A 1 104 ? 2.229 -9.834 3.841 1.00 97.50 104 SER A CA 1
ATOM 818 C C . SER A 1 104 ? 2.352 -8.567 2.994 1.00 97.50 104 SER A C 1
ATOM 820 O O . SER A 1 104 ? 2.926 -8.612 1.912 1.00 97.50 104 SER A O 1
ATOM 822 N N . ALA A 1 105 ? 1.910 -7.419 3.518 1.00 97.88 105 ALA A N 1
ATOM 823 C CA . ALA A 1 105 ? 2.104 -6.127 2.869 1.00 97.88 105 ALA A CA 1
ATOM 824 C C . ALA A 1 105 ? 3.574 -5.738 2.734 1.00 97.88 105 ALA A C 1
ATOM 826 O O . ALA A 1 105 ? 3.987 -5.315 1.660 1.00 97.88 105 ALA A O 1
ATOM 827 N N . ILE A 1 106 ? 4.377 -5.927 3.783 1.00 98.19 106 ILE A N 1
ATOM 828 C CA . ILE A 1 106 ? 5.822 -5.673 3.724 1.00 98.19 106 ILE A CA 1
ATOM 829 C C . ILE A 1 106 ? 6.462 -6.540 2.638 1.00 98.19 106 ILE A C 1
ATOM 831 O O . ILE A 1 106 ? 7.198 -6.028 1.797 1.00 98.19 106 ILE A O 1
ATOM 835 N N . LYS A 1 107 ? 6.143 -7.839 2.612 1.00 97.94 107 LYS A N 1
ATOM 836 C CA . LYS A 1 107 ? 6.659 -8.751 1.589 1.00 97.94 107 LYS A CA 1
ATOM 837 C C . LYS A 1 107 ? 6.264 -8.298 0.178 1.00 97.94 107 LYS A C 1
ATOM 839 O O . LYS A 1 107 ? 7.119 -8.248 -0.698 1.00 97.94 107 LYS A O 1
ATOM 844 N N . TYR A 1 108 ? 5.007 -7.908 -0.022 1.00 98.06 108 TYR A N 1
ATOM 845 C CA . TYR A 1 108 ? 4.526 -7.445 -1.322 1.00 98.06 108 TYR A CA 1
ATOM 846 C C . TYR A 1 108 ? 5.196 -6.136 -1.770 1.00 98.06 108 TYR A C 1
ATOM 848 O O . TYR A 1 108 ? 5.554 -5.988 -2.934 1.00 98.06 108 TYR A O 1
ATOM 856 N N . ILE A 1 109 ? 5.453 -5.205 -0.845 1.00 98.12 109 ILE A N 1
ATOM 857 C CA . ILE A 1 109 ? 6.220 -3.984 -1.136 1.00 98.12 109 ILE A CA 1
ATOM 858 C C . ILE A 1 109 ? 7.639 -4.330 -1.601 1.00 98.12 109 ILE A C 1
ATOM 860 O O . ILE A 1 109 ? 8.124 -3.720 -2.553 1.00 98.12 109 ILE A O 1
ATOM 864 N N . HIS A 1 110 ? 8.302 -5.306 -0.974 1.00 98.19 110 HIS A N 1
ATOM 865 C CA . HIS A 1 110 ? 9.624 -5.755 -1.420 1.00 98.19 110 HIS A CA 1
ATOM 866 C C . HIS A 1 110 ? 9.591 -6.330 -2.841 1.00 98.19 110 HIS A C 1
ATOM 868 O O . HIS A 1 110 ? 10.435 -5.958 -3.656 1.00 98.19 110 HIS A O 1
ATOM 874 N N . GLU A 1 111 ? 8.604 -7.173 -3.155 1.00 97.75 111 GLU A N 1
ATOM 875 C CA . GLU A 1 111 ? 8.416 -7.735 -4.500 1.00 97.75 111 GLU A CA 1
ATOM 876 C C . GLU A 1 111 ? 8.183 -6.623 -5.540 1.00 97.75 111 GLU A C 1
ATOM 878 O O . GLU A 1 111 ? 8.891 -6.555 -6.545 1.00 97.75 111 GLU A O 1
ATOM 883 N N . LEU A 1 112 ? 7.280 -5.678 -5.255 1.00 97.88 112 LEU A N 1
ATOM 884 C CA . LEU A 1 112 ? 7.016 -4.531 -6.130 1.00 97.88 112 LEU A CA 1
ATOM 885 C C . LEU A 1 112 ? 8.226 -3.610 -6.298 1.00 97.88 112 LEU A C 1
ATOM 887 O O . LEU A 1 112 ? 8.415 -3.031 -7.367 1.00 97.88 112 LEU A O 1
ATOM 891 N N . THR A 1 113 ? 9.037 -3.431 -5.257 1.00 98.19 113 THR A N 1
ATOM 892 C CA . THR A 1 113 ? 10.235 -2.583 -5.329 1.00 98.19 113 THR A CA 1
ATOM 893 C C . THR A 1 113 ? 11.267 -3.206 -6.267 1.00 98.19 113 THR A C 1
ATOM 895 O O . THR A 1 113 ? 11.757 -2.526 -7.167 1.00 98.19 113 THR A O 1
ATOM 898 N N . ALA A 1 114 ? 11.517 -4.512 -6.131 1.00 97.62 114 ALA A N 1
ATOM 899 C CA . ALA A 1 114 ? 12.431 -5.242 -7.006 1.00 97.62 114 ALA A CA 1
ATOM 900 C C . ALA A 1 114 ? 11.946 -5.263 -8.469 1.00 97.62 114 ALA A C 1
ATOM 902 O O . ALA A 1 114 ? 12.726 -5.020 -9.392 1.00 97.62 114 ALA A O 1
ATOM 903 N N . GLU A 1 115 ? 10.648 -5.495 -8.696 1.00 97.56 115 GLU A N 1
ATOM 904 C CA . GLU A 1 115 ? 10.047 -5.454 -10.036 1.00 97.56 115 GLU A CA 1
ATOM 905 C C . GLU A 1 115 ? 10.201 -4.062 -10.672 1.00 97.56 115 GLU A C 1
ATOM 907 O O . GLU A 1 115 ? 10.610 -3.944 -11.827 1.00 97.56 115 GLU A O 1
ATOM 912 N N . ASN A 1 116 ? 9.940 -2.992 -9.913 1.00 97.88 116 ASN A N 1
ATOM 913 C CA . ASN A 1 116 ? 10.087 -1.622 -10.403 1.00 97.88 116 ASN A CA 1
ATOM 914 C C . ASN A 1 116 ? 11.530 -1.292 -10.803 1.00 97.88 116 ASN A C 1
ATOM 916 O O . ASN A 1 116 ? 11.747 -0.649 -11.831 1.00 97.88 116 ASN A O 1
ATOM 920 N N . GLU A 1 117 ? 12.526 -1.722 -10.028 1.00 97.81 117 GLU A N 1
ATOM 921 C CA . GLU A 1 117 ? 13.940 -1.535 -10.376 1.00 97.81 117 GLU A CA 1
ATOM 922 C C . GLU A 1 117 ? 14.320 -2.289 -11.657 1.00 97.81 117 GLU A C 1
ATOM 924 O O . GLU A 1 117 ? 14.981 -1.731 -12.544 1.00 97.81 117 GLU A O 1
ATOM 929 N N . ARG A 1 118 ? 13.834 -3.527 -11.806 1.00 97.75 118 ARG A N 1
ATOM 930 C CA . ARG A 1 118 ? 14.023 -4.328 -13.022 1.00 97.75 118 ARG A CA 1
ATOM 931 C C . ARG A 1 118 ? 13.411 -3.642 -14.243 1.00 97.75 118 ARG A C 1
ATOM 933 O O . ARG A 1 118 ? 14.077 -3.507 -15.269 1.00 97.75 118 ARG A O 1
ATOM 940 N N . LEU A 1 119 ? 12.168 -3.172 -14.127 1.00 97.94 119 LEU A N 1
ATOM 941 C CA . LEU A 1 119 ? 11.456 -2.484 -15.207 1.00 97.94 119 LEU A CA 1
ATOM 942 C C . LEU A 1 119 ? 12.117 -1.154 -15.579 1.00 97.94 119 LEU A C 1
ATOM 944 O O . LEU A 1 119 ? 12.242 -0.849 -16.762 1.00 97.94 119 LEU A O 1
ATOM 948 N N . ARG A 1 120 ? 12.600 -0.379 -14.601 1.00 97.12 120 ARG A N 1
ATOM 949 C CA . ARG A 1 120 ? 13.373 0.849 -14.864 1.00 97.12 120 ARG A CA 1
ATOM 950 C C . ARG A 1 120 ? 14.639 0.554 -15.661 1.00 97.12 120 ARG A C 1
ATOM 952 O O . ARG A 1 120 ? 14.927 1.254 -16.628 1.00 97.12 120 ARG A O 1
ATOM 959 N N . THR A 1 121 ? 15.360 -0.500 -15.292 1.00 97.25 121 THR A N 1
ATOM 960 C CA . THR A 1 121 ? 16.586 -0.915 -15.986 1.00 97.25 121 THR A CA 1
ATOM 961 C C . THR A 1 121 ? 16.294 -1.363 -17.419 1.00 97.25 121 THR A C 1
ATOM 963 O O . THR A 1 121 ? 16.976 -0.938 -18.352 1.00 97.25 121 THR A O 1
ATOM 966 N N . GLU A 1 122 ? 15.247 -2.168 -17.623 1.00 97.12 122 GLU A N 1
ATOM 967 C CA . GLU A 1 122 ? 14.852 -2.612 -18.963 1.00 97.12 122 GLU A CA 1
ATOM 968 C C . GLU A 1 122 ? 14.364 -1.447 -19.832 1.00 97.12 122 GLU A C 1
ATOM 970 O O . GLU A 1 122 ? 14.745 -1.369 -20.999 1.00 97.12 122 GLU A O 1
ATOM 975 N N . ASN A 1 123 ? 13.608 -0.499 -19.270 1.00 95.69 123 ASN A N 1
ATOM 976 C CA . ASN A 1 123 ? 13.193 0.713 -19.979 1.00 95.69 123 ASN A CA 1
ATOM 977 C C . ASN A 1 123 ? 14.395 1.552 -20.424 1.00 95.69 123 ASN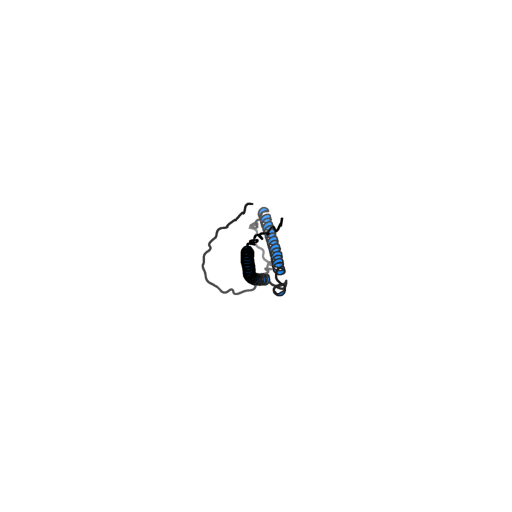 A C 1
ATOM 979 O O . ASN A 1 123 ? 14.438 1.993 -21.568 1.00 95.69 123 ASN A O 1
ATOM 983 N N . ILE A 1 124 ? 15.408 1.724 -19.567 1.00 96.62 124 ILE A N 1
ATOM 984 C CA . ILE A 1 124 ? 16.654 2.407 -19.947 1.00 96.62 124 ILE A CA 1
ATOM 985 C C . ILE A 1 124 ? 17.357 1.649 -21.080 1.00 96.62 124 ILE A C 1
ATOM 987 O O . ILE A 1 124 ? 17.826 2.261 -22.039 1.00 96.62 124 ILE A O 1
ATOM 991 N N . ARG A 1 125 ? 17.413 0.314 -21.011 1.00 95.19 125 ARG A N 1
ATOM 992 C CA . ARG A 1 125 ? 18.012 -0.515 -22.067 1.00 95.19 125 ARG A CA 1
ATOM 993 C C . ARG A 1 125 ? 17.257 -0.391 -23.391 1.00 95.19 125 ARG A C 1
ATOM 995 O O . ARG A 1 125 ? 17.876 -0.375 -24.451 1.00 95.19 125 ARG A O 1
ATOM 1002 N N . GLN A 1 126 ? 15.930 -0.323 -23.352 1.00 94.81 126 GLN A N 1
ATOM 1003 C CA . GLN A 1 126 ? 15.102 -0.096 -24.536 1.00 94.81 126 GLN A CA 1
ATOM 1004 C C . GLN A 1 126 ? 15.303 1.308 -25.101 1.00 94.81 126 GLN A C 1
ATOM 1006 O O . GLN A 1 126 ? 15.510 1.436 -26.302 1.00 94.81 126 GLN A O 1
ATOM 1011 N N . ALA A 1 127 ? 15.342 2.332 -24.248 1.00 93.56 127 ALA A N 1
ATOM 1012 C CA . ALA A 1 127 ? 15.607 3.705 -24.662 1.00 93.56 127 ALA A CA 1
ATOM 1013 C C . ALA A 1 127 ? 16.972 3.842 -25.354 1.00 93.56 127 ALA A C 1
ATOM 1015 O O . ALA A 1 127 ? 17.050 4.461 -26.409 1.00 93.56 127 ALA A O 1
ATOM 1016 N N . LYS A 1 128 ? 18.025 3.198 -24.829 1.00 92.62 128 LYS A N 1
ATOM 1017 C CA . LYS A 1 128 ? 19.346 3.154 -25.484 1.00 92.62 128 LYS A CA 1
ATOM 1018 C C . LYS A 1 128 ? 19.292 2.478 -26.853 1.00 92.62 128 LYS A C 1
ATOM 1020 O O . LYS A 1 128 ? 19.759 3.055 -27.823 1.00 92.62 128 LYS A O 1
ATOM 1025 N N . ARG A 1 129 ? 18.653 1.305 -26.948 1.00 91.00 129 ARG A N 1
ATOM 1026 C CA . ARG A 1 129 ? 18.479 0.592 -28.229 1.00 91.00 129 ARG A CA 1
ATOM 1027 C C . ARG A 1 129 ? 17.709 1.410 -29.266 1.00 91.00 129 ARG A C 1
ATOM 1029 O O . ARG A 1 129 ? 17.972 1.273 -30.454 1.00 91.00 129 ARG A O 1
ATOM 1036 N N . LEU A 1 130 ? 16.731 2.208 -28.840 1.00 87.94 130 LEU A N 1
ATOM 1037 C CA . LEU A 1 130 ? 15.993 3.105 -29.731 1.00 87.94 130 LEU A CA 1
ATOM 1038 C C . LEU A 1 130 ? 16.839 4.318 -30.132 1.00 87.94 130 LEU A C 1
ATOM 1040 O O . LEU A 1 130 ? 16.845 4.665 -31.306 1.00 87.94 130 LEU A O 1
ATOM 1044 N N . GLY A 1 131 ? 17.588 4.910 -29.198 1.00 86.31 131 GLY A N 1
ATOM 1045 C CA . GLY A 1 131 ? 18.529 5.997 -29.484 1.00 86.31 131 GLY A CA 1
ATOM 1046 C C . GLY A 1 131 ? 19.588 5.592 -30.509 1.00 86.31 131 GLY A C 1
ATOM 1047 O O . GLY A 1 131 ? 19.708 6.239 -31.537 1.00 86.31 131 GLY A O 1
ATOM 1048 N N . GLU A 1 132 ? 20.248 4.448 -30.305 1.00 79.56 132 GLU A N 1
ATOM 1049 C CA . GLU A 1 132 ? 21.240 3.911 -31.248 1.00 79.56 132 GLU A CA 1
ATOM 1050 C C . GLU A 1 132 ? 20.644 3.654 -32.641 1.00 79.56 132 GLU A C 1
ATOM 1052 O O . GLU A 1 132 ? 21.311 3.865 -33.647 1.00 79.56 132 GLU A O 1
ATOM 1057 N N . ARG A 1 133 ? 19.384 3.208 -32.738 1.00 78.06 133 ARG A N 1
ATOM 1058 C CA . ARG A 1 133 ? 18.708 3.068 -34.041 1.00 78.06 133 ARG A CA 1
ATOM 1059 C C . ARG A 1 133 ? 18.495 4.420 -34.714 1.00 78.06 133 ARG A C 1
ATOM 1061 O O . ARG A 1 133 ? 18.794 4.543 -35.891 1.00 78.06 133 ARG A O 1
ATOM 1068 N N . HIS A 1 134 ? 18.038 5.423 -33.966 1.00 71.81 134 HIS A N 1
ATOM 1069 C CA . HIS A 1 134 ? 17.856 6.774 -34.492 1.00 71.81 134 HIS A CA 1
ATOM 1070 C C . HIS A 1 134 ? 19.175 7.432 -34.919 1.00 71.81 134 HIS A C 1
ATOM 1072 O O . HIS A 1 134 ? 19.192 8.124 -35.935 1.00 71.81 134 HIS A O 1
ATOM 1078 N N . ASP A 1 135 ? 20.268 7.201 -34.190 1.00 72.44 135 ASP A N 1
ATOM 1079 C CA . ASP A 1 135 ? 21.597 7.701 -34.558 1.00 72.44 135 ASP A CA 1
ATOM 1080 C C . ASP A 1 135 ? 22.107 7.015 -35.838 1.00 72.44 135 ASP A C 1
ATOM 1082 O O . ASP A 1 135 ? 22.518 7.696 -36.773 1.00 72.44 135 ASP A O 1
ATOM 1086 N N . ASN A 1 136 ? 21.962 5.687 -35.948 1.00 69.38 136 ASN A N 1
ATOM 1087 C CA . ASN A 1 136 ? 22.299 4.951 -37.174 1.00 69.38 136 ASN A CA 1
ATOM 1088 C C . ASN A 1 136 ? 21.463 5.411 -38.384 1.00 69.38 136 ASN A C 1
ATOM 1090 O O . ASN A 1 136 ? 22.003 5.589 -39.473 1.00 69.38 136 ASN A O 1
ATOM 1094 N N . ASP A 1 137 ? 20.156 5.634 -38.210 1.00 70.81 137 ASP A N 1
ATOM 1095 C CA . ASP A 1 137 ? 19.280 6.130 -39.281 1.00 70.81 137 ASP A CA 1
ATOM 1096 C C . ASP A 1 137 ? 19.675 7.551 -39.722 1.00 70.81 137 ASP A C 1
ATOM 1098 O O . ASP A 1 137 ? 19.600 7.887 -40.908 1.00 70.81 137 ASP A O 1
ATOM 1102 N N . ARG A 1 138 ? 20.139 8.388 -38.785 1.00 71.50 138 ARG A N 1
ATOM 1103 C CA . ARG A 1 138 ? 20.655 9.731 -39.074 1.00 71.50 138 ARG A CA 1
ATOM 1104 C C . ARG A 1 138 ? 21.983 9.683 -39.825 1.00 71.50 138 ARG A C 1
ATOM 1106 O O . ARG A 1 138 ? 22.145 10.433 -40.785 1.00 71.50 138 ARG A O 1
ATOM 1113 N N . ASP A 1 139 ? 22.898 8.804 -39.433 1.00 70.88 139 ASP A N 1
ATOM 1114 C CA . ASP A 1 139 ? 24.193 8.630 -40.101 1.00 70.88 139 ASP A CA 1
ATOM 1115 C C . ASP A 1 139 ? 24.026 8.079 -41.525 1.00 70.88 139 ASP A C 1
ATOM 1117 O O . ASP A 1 139 ? 24.696 8.534 -42.458 1.00 70.88 139 ASP A O 1
ATOM 1121 N N . LEU A 1 140 ? 23.076 7.157 -41.724 1.00 68.56 140 LEU A N 1
ATOM 1122 C CA . LEU A 1 140 ? 22.688 6.673 -43.050 1.00 68.56 140 LEU A CA 1
ATOM 1123 C C . LEU A 1 140 ? 22.048 7.783 -43.892 1.00 68.56 140 LEU A C 1
ATOM 1125 O O . LEU A 1 140 ? 22.409 7.940 -45.054 1.00 68.56 140 LEU A O 1
ATOM 1129 N N . SER A 1 141 ? 21.152 8.586 -43.312 1.00 68.94 141 SER A N 1
ATOM 1130 C CA . SER A 1 141 ? 20.521 9.712 -44.020 1.00 68.94 141 SER A CA 1
ATOM 1131 C C . SER A 1 141 ? 21.547 10.777 -44.426 1.00 68.94 141 SER A C 1
ATOM 1133 O O . SER A 1 141 ? 21.545 11.225 -45.567 1.00 68.94 141 SER A O 1
ATOM 1135 N N . SER A 1 142 ? 22.484 11.109 -43.532 1.00 68.56 142 SER A N 1
ATOM 1136 C CA . SER A 1 142 ? 23.608 12.016 -43.800 1.00 68.56 142 SER A CA 1
ATOM 1137 C C . SER A 1 142 ? 24.516 11.487 -44.917 1.00 68.56 142 SER A C 1
ATOM 1139 O O . SER A 1 142 ? 24.890 12.218 -45.832 1.00 68.56 142 SER A O 1
ATOM 1141 N N . SER A 1 143 ? 24.823 10.186 -44.902 1.00 60.69 143 SER A N 1
ATOM 1142 C CA . SER A 1 143 ? 25.644 9.559 -45.946 1.00 60.69 143 SER A CA 1
ATOM 1143 C C . SER A 1 143 ? 24.945 9.542 -47.312 1.00 60.69 143 SER A C 1
ATOM 1145 O O . SER A 1 143 ? 25.602 9.717 -48.337 1.00 60.69 143 SER A O 1
ATOM 1147 N N . VAL A 1 144 ? 23.619 9.365 -47.345 1.00 62.59 144 VAL A N 1
ATOM 1148 C CA . VAL A 1 144 ? 22.820 9.423 -48.580 1.00 62.59 144 VAL A CA 1
ATOM 1149 C C . VAL A 1 144 ? 22.730 10.853 -49.125 1.00 62.59 144 VAL A C 1
ATOM 1151 O O . VAL A 1 144 ? 22.878 11.038 -50.330 1.00 62.59 144 VAL A O 1
ATOM 1154 N N . GLU A 1 145 ? 22.558 11.871 -48.276 1.00 59.69 145 GLU A N 1
ATOM 1155 C CA . GLU A 1 145 ? 22.577 13.279 -48.711 1.00 59.69 145 GLU A CA 1
ATOM 1156 C C . GLU A 1 145 ? 23.922 13.670 -49.347 1.00 59.69 145 GLU A C 1
ATOM 1158 O O . GLU A 1 145 ? 23.943 14.332 -50.386 1.00 59.69 145 GLU A O 1
ATOM 1163 N N . VAL A 1 146 ? 25.045 13.203 -48.790 1.00 59.72 146 VAL A N 1
ATOM 1164 C CA . VAL A 1 146 ? 26.381 13.436 -49.368 1.00 59.72 146 VAL A CA 1
ATOM 1165 C C . VAL A 1 146 ? 26.572 12.690 -50.695 1.00 59.72 146 VAL A C 1
ATOM 1167 O O . VAL A 1 146 ? 27.177 13.237 -51.614 1.00 59.72 146 VAL A O 1
ATOM 1170 N N . ALA A 1 147 ? 26.036 11.473 -50.833 1.00 57.84 147 ALA A N 1
ATOM 1171 C CA . ALA A 1 147 ? 26.120 10.711 -52.082 1.00 57.84 147 ALA A CA 1
ATOM 1172 C C . ALA A 1 147 ? 25.298 11.339 -53.225 1.00 57.84 147 ALA A C 1
ATOM 1174 O O . ALA A 1 147 ? 25.696 11.242 -54.380 1.00 57.84 147 ALA A O 1
ATOM 1175 N N . ILE A 1 148 ? 24.181 12.008 -52.916 1.00 55.56 148 ILE A N 1
ATOM 1176 C CA . ILE A 1 148 ? 23.336 12.684 -53.916 1.00 55.56 148 ILE A CA 1
ATOM 1177 C C . ILE A 1 148 ? 23.918 14.054 -54.309 1.00 55.56 148 ILE A C 1
ATOM 1179 O O . ILE A 1 148 ? 23.801 14.456 -55.461 1.00 55.56 148 ILE A O 1
ATOM 1183 N N . ALA A 1 149 ? 24.588 14.759 -53.391 1.00 56.81 149 ALA A N 1
ATOM 1184 C CA . ALA A 1 149 ? 25.227 16.050 -53.673 1.00 56.81 149 ALA A CA 1
ATOM 1185 C C . ALA A 1 149 ? 26.581 15.945 -54.415 1.00 56.81 149 ALA A C 1
ATOM 1187 O O . ALA A 1 149 ? 27.154 16.969 -54.784 1.00 56.81 149 ALA A O 1
ATOM 1188 N N . GLY A 1 150 ? 27.112 14.730 -54.604 1.00 52.84 150 GLY A N 1
ATOM 1189 C CA . GLY A 1 150 ? 28.401 14.469 -55.259 1.00 52.84 150 GLY A CA 1
ATOM 1190 C C . GLY A 1 150 ? 28.339 14.163 -56.760 1.00 52.84 150 GLY A C 1
ATOM 1191 O O . GLY A 1 150 ? 29.396 14.076 -57.378 1.00 52.84 150 GLY A O 1
ATOM 1192 N N . ASP A 1 151 ? 27.145 14.023 -57.343 1.00 47.84 151 ASP A N 1
ATOM 1193 C CA . ASP A 1 151 ? 26.930 13.709 -58.765 1.00 47.84 151 ASP A CA 1
ATOM 1194 C C . ASP A 1 151 ? 26.107 14.827 -59.438 1.00 47.84 151 ASP A C 1
ATOM 1196 O O . ASP A 1 151 ? 24.965 14.647 -59.857 1.00 47.84 151 ASP A O 1
ATOM 1200 N N . GLU A 1 152 ? 26.690 16.022 -59.548 1.00 54.06 152 GLU A N 1
ATOM 1201 C CA . GLU A 1 152 ? 26.308 16.967 -60.604 1.00 54.06 152 GLU A CA 1
ATOM 1202 C C . GLU A 1 152 ? 27.167 16.625 -61.835 1.00 54.06 152 GLU A C 1
ATOM 1204 O O . GLU A 1 152 ? 28.348 16.986 -61.871 1.00 54.06 152 GLU A O 1
ATOM 1209 N N . PRO A 1 153 ? 26.650 15.913 -62.855 1.00 50.16 153 PRO A N 1
ATOM 1210 C CA . PRO A 1 153 ? 27.358 15.825 -64.117 1.00 50.16 153 PRO A CA 1
ATOM 1211 C C . PRO A 1 153 ? 27.313 17.211 -64.763 1.00 50.16 153 PRO A C 1
ATOM 1213 O O . PRO A 1 153 ? 26.260 17.653 -65.226 1.00 50.16 153 PRO A O 1
ATOM 1216 N N . GLU A 1 154 ? 28.458 17.894 -64.828 1.00 51.16 154 GLU A N 1
ATOM 1217 C CA . GLU A 1 154 ? 28.646 19.027 -65.732 1.00 51.16 154 GLU A CA 1
ATOM 1218 C C . GLU A 1 154 ? 28.311 18.569 -67.162 1.00 51.16 154 GLU A C 1
ATOM 1220 O O . GLU A 1 154 ? 29.140 18.015 -67.883 1.00 51.16 154 GLU A O 1
ATOM 1225 N N . CYS A 1 155 ? 27.071 18.796 -67.596 1.00 40.72 155 CYS A N 1
ATOM 1226 C CA . CYS A 1 155 ? 26.679 18.703 -68.994 1.00 40.72 155 CYS A CA 1
ATOM 1227 C C . CYS A 1 155 ? 27.316 19.872 -69.751 1.00 40.72 155 CYS A C 1
ATOM 1229 O O . CYS A 1 155 ? 26.681 20.890 -70.028 1.00 40.72 155 CYS A O 1
ATOM 1231 N N . THR A 1 156 ? 28.591 19.729 -70.104 1.00 48.84 156 THR A N 1
ATOM 1232 C CA . THR A 1 156 ? 29.227 20.573 -71.110 1.00 48.84 156 THR A CA 1
ATOM 1233 C C . THR A 1 156 ? 28.655 20.185 -72.471 1.00 48.84 156 THR A C 1
ATOM 1235 O O . THR A 1 156 ? 29.024 19.178 -73.067 1.00 48.84 156 THR A O 1
ATOM 1238 N N . VAL A 1 157 ? 27.701 20.976 -72.960 1.00 50.50 157 VAL A N 1
ATOM 1239 C CA . VAL A 1 157 ? 27.154 20.843 -74.315 1.00 50.50 157 VAL A CA 1
ATOM 1240 C C . VAL A 1 157 ? 28.254 21.221 -75.319 1.00 50.50 157 VAL A C 1
ATOM 1242 O O . VAL A 1 157 ? 28.693 22.375 -75.310 1.00 50.50 157 VAL A O 1
ATOM 1245 N N . PRO A 1 158 ? 28.714 20.322 -76.209 1.00 46.00 158 PRO A N 1
ATOM 1246 C CA . PRO A 1 158 ? 29.621 20.717 -77.273 1.00 46.00 158 PRO A CA 1
ATOM 1247 C C . PRO A 1 158 ? 28.846 21.540 -78.306 1.00 46.00 158 PRO A C 1
ATOM 1249 O O . PRO A 1 158 ? 27.830 21.117 -78.859 1.00 46.00 158 PRO A O 1
ATOM 1252 N N . LYS A 1 159 ? 29.333 22.755 -78.544 1.00 49.97 159 LYS A N 1
ATOM 1253 C CA . LYS A 1 159 ? 28.821 23.695 -79.539 1.00 49.97 159 LYS A CA 1
ATOM 1254 C C . LYS A 1 159 ? 29.070 23.108 -80.934 1.00 49.97 159 LYS A C 1
ATOM 1256 O O . LYS A 1 159 ? 30.199 23.114 -81.410 1.00 49.97 159 LYS A O 1
ATOM 1261 N N . ALA A 1 160 ? 28.032 22.561 -81.561 1.00 46.69 160 ALA A N 1
ATOM 1262 C CA . ALA A 1 160 ? 28.098 22.091 -82.939 1.00 46.69 160 ALA A CA 1
ATOM 1263 C C . ALA A 1 160 ? 28.187 23.299 -83.886 1.00 46.69 160 ALA A C 1
ATOM 1265 O O . ALA A 1 160 ? 27.251 24.093 -83.988 1.00 46.69 160 ALA A O 1
ATOM 1266 N N . GLU A 1 161 ? 29.329 23.453 -84.553 1.00 50.50 161 GLU A N 1
ATOM 1267 C CA . GLU A 1 161 ? 29.478 24.358 -85.689 1.00 50.50 161 GLU A CA 1
ATOM 1268 C C . GLU A 1 161 ? 28.684 23.801 -86.876 1.00 50.50 161 GLU A C 1
ATOM 1270 O O . GLU A 1 161 ? 28.882 22.666 -87.308 1.00 50.50 161 GLU A O 1
ATOM 1275 N N . VAL A 1 162 ? 27.753 24.603 -87.390 1.00 52.94 162 VAL A N 1
ATOM 1276 C CA . VAL A 1 162 ? 27.014 24.316 -88.622 1.00 52.94 162 VAL A CA 1
ATOM 1277 C C . VAL A 1 162 ? 27.831 24.872 -89.792 1.00 52.94 162 VAL A C 1
ATOM 1279 O O . VAL A 1 162 ? 28.097 26.076 -89.798 1.00 52.94 162 VAL A O 1
ATOM 1282 N N . PRO A 1 163 ? 28.220 24.070 -90.799 1.00 48.75 163 PRO A N 1
ATOM 1283 C CA . PRO A 1 163 ? 28.783 24.614 -92.023 1.00 48.75 163 PRO A CA 1
ATOM 1284 C C . PRO A 1 163 ? 27.643 25.171 -92.886 1.00 48.75 163 PRO A C 1
ATOM 1286 O O . PRO A 1 163 ? 26.773 24.431 -93.347 1.00 48.75 163 PRO A O 1
ATOM 1289 N N . CYS A 1 164 ? 27.638 26.487 -93.101 1.00 42.09 164 CYS A N 1
ATOM 1290 C CA . CYS A 1 164 ? 26.810 27.110 -94.127 1.00 42.09 164 CYS A CA 1
ATOM 1291 C C . CYS A 1 164 ? 27.421 26.818 -95.499 1.00 42.09 164 CYS A C 1
ATOM 1293 O O . CYS A 1 164 ? 28.330 27.512 -95.949 1.00 42.09 164 CYS A O 1
ATOM 1295 N N . ASP A 1 165 ? 26.902 25.786 -96.154 1.00 47.66 165 ASP A N 1
ATOM 1296 C CA . ASP A 1 165 ? 26.984 25.639 -97.599 1.00 47.66 165 ASP A CA 1
ATOM 1297 C C . ASP A 1 165 ? 25.952 26.578 -98.241 1.00 47.66 165 ASP A C 1
ATOM 1299 O O . ASP A 1 165 ? 24.763 26.538 -97.912 1.00 47.66 165 ASP A O 1
ATOM 1303 N N . SER A 1 166 ? 26.402 27.468 -99.121 1.00 46.47 166 SER A N 1
ATOM 1304 C CA . SER A 1 166 ? 25.550 28.190 -100.068 1.00 46.47 166 SER A CA 1
ATOM 1305 C C . SER A 1 166 ? 26.402 28.674 -101.234 1.00 46.47 166 SER A C 1
ATOM 1307 O O . SER A 1 166 ? 27.008 29.742 -101.213 1.00 46.47 166 SER A O 1
ATOM 1309 N N . SER A 1 167 ? 26.415 27.835 -102.262 1.00 50.16 167 SER A N 1
ATOM 1310 C CA . SER A 1 167 ? 26.825 28.145 -103.627 1.00 50.16 167 SER A CA 1
ATOM 1311 C C . SER A 1 167 ? 26.077 29.360 -104.202 1.00 50.16 167 SER A C 1
ATOM 1313 O O . SER A 1 167 ? 24.844 29.344 -104.251 1.00 50.16 167 SER A O 1
ATOM 1315 N N . LYS A 1 168 ? 26.814 30.350 -104.722 1.00 42.31 168 LYS A N 1
ATOM 1316 C CA . LYS A 1 168 ? 26.727 30.862 -106.107 1.00 42.31 168 LYS A CA 1
ATOM 1317 C C . LYS A 1 168 ? 27.753 31.958 -106.369 1.00 42.31 168 LYS A C 1
ATOM 1319 O O . LYS A 1 168 ? 27.839 32.889 -105.544 1.00 42.31 168 LYS A O 1
#

InterPro domains:
  IPR011598 Myc-type, basic helix-loop-helix (bHLH) domain [PS50888] (59-112)
  IPR036638 Helix-loop-helix DNA-binding domain superfamily [G3DSA:4.10.280.10] (52-142)
  IPR036638 Helix-loop-helix DNA-binding domain superfamily [SSF47459] (53-122)

Sequence (168 aa):
MTAFINSTPGDTHDSKTIGVPRRRTPPTRKRKASEMLGAGTPGSEDRVLSPEPSESEAKKKYKKKMNVRHYRAQNKDAMTQLRDALPEHMRPPERQAKAYVTLSAIKYIHELTAENERLRTENIRQAKRLGERHDNDRDLSSSVEVAIAGDEPECTVPKAEVPCDSSK